Protein AF-A0A0M6ZHX2-F1 (afdb_monomer_lite)

Sequence (83 aa):
MASALSVLRRIHEMLLLLDSAKTFPLHDRELLELETLRSILDPETAWTEKALEEFPMLATNKRVSDFLRSLQHHLTARSTART

pLDDT: mean 87.37, std 12.87, range [40.31, 96.31]

Organism: NCBI:txid311410

Structure (mmCIF, N/CA/C/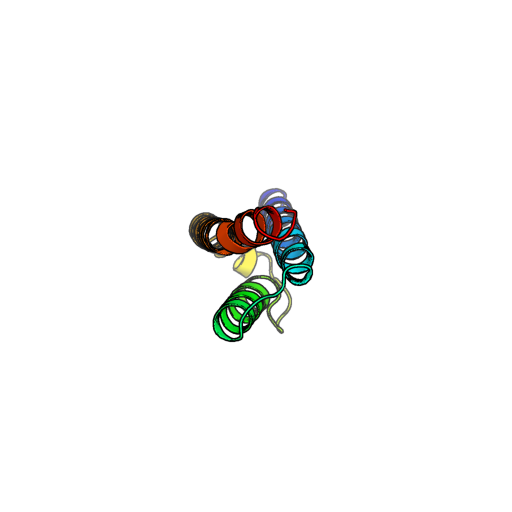O backbone):
data_AF-A0A0M6ZHX2-F1
#
_entry.id   AF-A0A0M6ZHX2-F1
#
loop_
_atom_site.group_PDB
_atom_site.id
_atom_site.type_symbol
_atom_site.label_atom_id
_atom_site.label_alt_id
_atom_site.label_comp_id
_atom_site.label_asym_id
_atom_site.label_entity_id
_atom_site.label_seq_id
_atom_site.pdbx_PDB_ins_code
_atom_site.Cartn_x
_atom_site.Cartn_y
_atom_site.Cartn_z
_atom_site.occupancy
_atom_site.B_iso_or_equiv
_atom_site.auth_seq_id
_atom_site.auth_comp_id
_atom_site.auth_asym_id
_atom_site.auth_atom_id
_atom_site.pdbx_PDB_model_num
ATOM 1 N N . MET A 1 1 ? -17.354 6.184 11.933 1.00 57.88 1 MET A N 1
ATOM 2 C CA . MET A 1 1 ? -18.113 6.041 10.662 1.00 57.88 1 MET A CA 1
ATOM 3 C C . MET A 1 1 ? -17.618 6.908 9.494 1.00 57.88 1 MET A C 1
ATOM 5 O O . MET A 1 1 ? -16.972 6.344 8.621 1.00 57.88 1 MET A O 1
ATOM 9 N N . ALA A 1 2 ? -17.846 8.233 9.415 1.00 71.31 2 ALA A N 1
ATOM 10 C CA . ALA A 1 2 ? -17.396 9.024 8.243 1.00 71.31 2 ALA A CA 1
ATOM 11 C C . ALA A 1 2 ? -15.858 9.053 8.051 1.00 71.31 2 ALA A C 1
ATOM 13 O O . ALA A 1 2 ? -15.371 9.162 6.926 1.00 71.31 2 ALA A O 1
ATOM 14 N N . SER A 1 3 ? -15.097 8.907 9.142 1.00 78.50 3 SER A N 1
ATOM 15 C CA . SER A 1 3 ? -13.632 8.789 9.150 1.00 78.50 3 SER A CA 1
ATOM 16 C C . SER A 1 3 ? -13.128 7.474 8.543 1.00 78.50 3 SER A C 1
ATOM 18 O O . SER A 1 3 ? -12.248 7.489 7.694 1.00 78.50 3 SER A O 1
ATOM 20 N N . ALA A 1 4 ? -13.703 6.329 8.916 1.00 85.31 4 ALA A N 1
ATOM 21 C CA . ALA A 1 4 ? -13.264 5.023 8.417 1.00 85.31 4 ALA A CA 1
ATOM 22 C C . ALA A 1 4 ? -13.456 4.880 6.895 1.00 85.31 4 ALA A C 1
ATOM 24 O O . ALA A 1 4 ? -12.592 4.355 6.195 1.00 85.31 4 ALA A O 1
ATOM 25 N N . LEU A 1 5 ? -14.555 5.421 6.355 1.00 87.12 5 LEU A N 1
ATOM 26 C CA . LEU A 1 5 ? -14.796 5.436 4.909 1.00 87.12 5 LEU A CA 1
ATOM 27 C C . LEU A 1 5 ? -13.820 6.349 4.157 1.00 87.12 5 LEU A C 1
ATOM 29 O O . LEU A 1 5 ? -13.411 6.022 3.042 1.00 87.12 5 LEU A O 1
ATOM 33 N N . SER A 1 6 ? -13.419 7.481 4.746 1.00 90.69 6 SER A N 1
ATOM 34 C CA . SER A 1 6 ? -12.424 8.357 4.119 1.00 90.69 6 SER A CA 1
ATOM 35 C C . SER A 1 6 ? -11.032 7.716 4.109 1.00 90.69 6 SER A C 1
ATOM 37 O O . SER A 1 6 ? -10.323 7.838 3.108 1.00 90.69 6 SER A O 1
ATOM 39 N N . VAL A 1 7 ? -10.685 6.957 5.156 1.00 92.25 7 VAL A N 1
ATOM 40 C CA . VAL A 1 7 ? -9.476 6.120 5.212 1.00 92.25 7 VAL A CA 1
ATOM 41 C C . VAL A 1 7 ? -9.512 5.041 4.128 1.00 92.25 7 VAL A C 1
ATOM 43 O O . VAL A 1 7 ? -8.567 4.954 3.346 1.00 92.25 7 VAL A O 1
ATOM 46 N N . LEU A 1 8 ? -10.606 4.281 4.001 1.00 92.69 8 LEU A N 1
ATOM 47 C CA . LEU A 1 8 ? -10.753 3.260 2.951 1.00 92.69 8 LEU A CA 1
ATOM 48 C C . LEU A 1 8 ? -10.628 3.843 1.545 1.00 92.69 8 LEU A C 1
ATOM 50 O O . LEU A 1 8 ? -9.913 3.293 0.709 1.00 92.69 8 LEU A O 1
ATOM 54 N N . ARG A 1 9 ? -11.276 4.985 1.285 1.00 93.50 9 ARG A N 1
ATOM 55 C CA . ARG A 1 9 ? -11.145 5.672 -0.005 1.00 93.50 9 ARG A CA 1
ATOM 56 C C . ARG A 1 9 ? -9.685 6.010 -0.294 1.00 93.50 9 ARG A C 1
ATOM 58 O O . ARG A 1 9 ? -9.213 5.784 -1.402 1.00 93.50 9 ARG A O 1
ATOM 65 N N . AR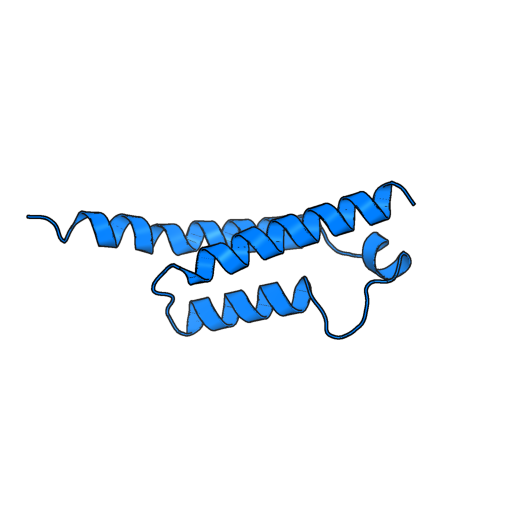G A 1 10 ? -8.954 6.502 0.708 1.00 94.31 10 ARG A N 1
ATOM 66 C CA . ARG A 1 10 ? -7.543 6.860 0.551 1.00 94.31 10 ARG A CA 1
ATOM 67 C C . ARG A 1 10 ? -6.645 5.641 0.331 1.00 94.31 10 ARG A C 1
ATOM 69 O O . ARG A 1 10 ? -5.721 5.720 -0.474 1.00 94.31 10 ARG A O 1
ATOM 76 N N . ILE A 1 11 ? -6.920 4.523 1.002 1.00 95.38 11 ILE A N 1
ATOM 77 C CA . ILE A 1 11 ? -6.251 3.236 0.746 1.00 95.38 11 ILE A CA 1
ATOM 78 C C . ILE A 1 11 ? -6.475 2.813 -0.708 1.00 95.38 11 ILE A C 1
ATOM 80 O O . ILE A 1 11 ? -5.513 2.516 -1.413 1.00 95.38 11 ILE A O 1
ATOM 84 N N . HIS A 1 12 ? -7.722 2.866 -1.180 1.00 95.19 12 HIS A N 1
ATOM 85 C CA . HIS A 1 12 ? -8.064 2.506 -2.553 1.00 95.19 12 HIS A CA 1
ATOM 86 C C . HIS A 1 12 ? -7.366 3.403 -3.587 1.00 95.19 12 HIS A C 1
ATOM 88 O O . HIS A 1 12 ? -6.794 2.902 -4.550 1.00 95.19 12 HIS A O 1
ATOM 94 N N . GLU A 1 13 ? -7.327 4.719 -3.363 1.00 96.25 13 GLU A N 1
ATOM 95 C CA . GLU A 1 13 ? -6.569 5.655 -4.205 1.00 96.25 13 GLU A CA 1
ATOM 96 C C . GLU A 1 13 ? -5.081 5.274 -4.292 1.00 96.25 13 GLU A C 1
ATOM 98 O O . GLU A 1 13 ? -4.500 5.293 -5.376 1.00 96.25 13 GLU A O 1
ATOM 103 N N . MET A 1 14 ? -4.456 4.896 -3.171 1.00 96.19 14 MET A N 1
ATOM 104 C CA . MET A 1 14 ? -3.054 4.463 -3.161 1.00 96.19 14 MET A CA 1
ATOM 105 C C . MET A 1 14 ? -2.854 3.141 -3.911 1.00 96.19 14 MET A C 1
ATOM 107 O O . MET A 1 14 ? -1.885 3.018 -4.656 1.00 96.19 14 MET A O 1
ATOM 111 N N . LEU A 1 15 ? -3.777 2.184 -3.777 1.00 96.25 15 LEU A N 1
ATOM 112 C CA . LEU A 1 15 ? -3.743 0.931 -4.537 1.00 96.25 15 LEU A CA 1
ATOM 113 C C . LEU A 1 15 ? -3.827 1.177 -6.047 1.00 96.25 15 LEU A C 1
ATOM 115 O O . LEU A 1 15 ? -3.054 0.583 -6.794 1.00 96.25 15 LEU A O 1
ATOM 119 N N . LEU A 1 16 ? -4.692 2.089 -6.499 1.00 96.06 16 LEU A N 1
ATOM 120 C CA . LEU A 1 16 ? -4.795 2.450 -7.919 1.00 96.06 16 LEU A CA 1
ATOM 121 C C . LEU A 1 16 ? -3.494 3.060 -8.463 1.00 96.06 16 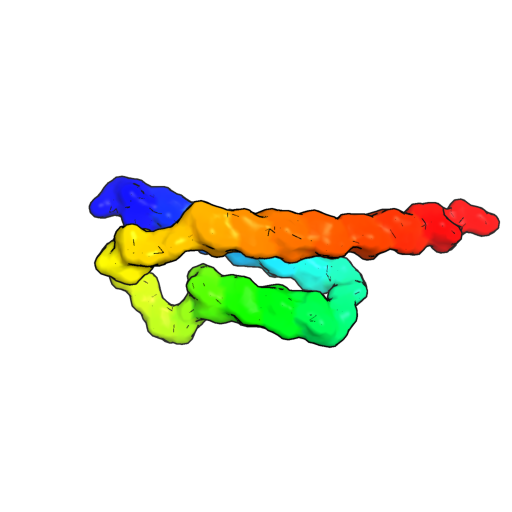LEU A C 1
ATOM 123 O O . LEU A 1 16 ? -3.084 2.760 -9.588 1.00 96.06 16 LEU A O 1
ATOM 127 N N . LEU A 1 17 ? -2.818 3.895 -7.667 1.00 94.00 17 LEU A N 1
ATOM 128 C CA . LEU A 1 17 ? -1.520 4.459 -8.045 1.00 94.00 17 LEU A CA 1
ATOM 129 C C . LEU A 1 17 ? -0.437 3.377 -8.155 1.00 94.00 17 LEU A C 1
ATOM 131 O O . LEU A 1 17 ? 0.342 3.388 -9.107 1.00 94.00 17 LEU A O 1
ATOM 135 N N . LEU A 1 18 ? -0.398 2.434 -7.209 1.00 94.25 18 LEU A N 1
ATOM 136 C CA . LEU A 1 18 ? 0.545 1.312 -7.243 1.00 94.25 18 LEU A CA 1
ATOM 137 C C . LEU A 1 18 ? 0.262 0.359 -8.407 1.00 94.25 18 LEU A C 1
ATOM 139 O O . LEU A 1 18 ? 1.195 -0.122 -9.041 1.00 94.25 18 LEU A O 1
ATOM 143 N N . ASP A 1 19 ? -1.004 0.109 -8.735 1.00 93.50 19 ASP A N 1
ATOM 144 C CA . ASP A 1 19 ? -1.355 -0.728 -9.882 1.00 93.50 19 ASP A CA 1
ATOM 145 C C . ASP A 1 19 ? -0.941 -0.064 -11.203 1.00 93.50 19 ASP A C 1
ATOM 147 O O . ASP A 1 19 ? -0.340 -0.703 -12.065 1.00 93.50 19 ASP A O 1
ATOM 151 N N . SER A 1 20 ? -1.120 1.257 -11.307 1.00 90.44 20 SER A N 1
ATOM 152 C CA . SER A 1 20 ? -0.619 2.044 -12.441 1.00 90.44 20 SER A CA 1
ATOM 153 C C . SER A 1 20 ? 0.907 1.962 -12.568 1.00 90.44 20 SER A C 1
ATOM 155 O O . SER A 1 20 ? 1.436 1.937 -13.681 1.00 90.44 20 SER A O 1
ATOM 157 N N . ALA A 1 21 ? 1.630 1.869 -11.446 1.00 89.50 21 ALA A N 1
ATOM 158 C CA . ALA A 1 21 ? 3.083 1.743 -11.443 1.00 89.50 21 ALA A CA 1
ATOM 159 C C . ALA A 1 21 ? 3.591 0.432 -12.076 1.00 89.50 21 ALA A C 1
ATOM 161 O O . ALA A 1 21 ? 4.714 0.393 -12.575 1.00 89.50 21 ALA A O 1
ATOM 162 N N . LYS A 1 22 ? 2.766 -0.621 -12.151 1.00 87.88 22 LYS A N 1
ATOM 163 C CA . LYS A 1 22 ? 3.128 -1.882 -12.829 1.00 87.88 22 LYS A CA 1
ATOM 164 C C . LYS A 1 22 ? 3.317 -1.735 -14.339 1.00 87.88 22 LYS A C 1
ATOM 166 O O . LYS A 1 22 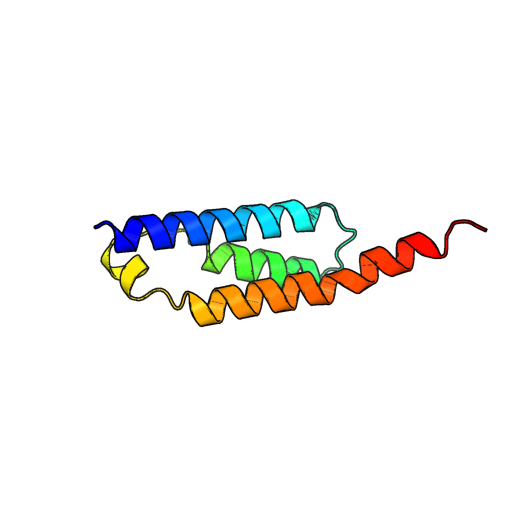? 3.852 -2.632 -14.979 1.00 87.88 22 LYS A O 1
ATOM 171 N N . THR A 1 23 ? 2.862 -0.625 -14.920 1.00 87.88 23 THR A N 1
ATOM 172 C CA . THR A 1 23 ? 3.068 -0.330 -16.345 1.00 87.88 23 THR A CA 1
ATOM 173 C C . THR A 1 23 ? 4.504 0.097 -16.666 1.00 87.88 23 THR A C 1
ATOM 175 O O . THR A 1 23 ? 4.893 0.099 -17.835 1.00 87.88 23 THR A O 1
ATOM 178 N N . PHE A 1 24 ? 5.304 0.442 -15.651 1.00 85.88 24 PHE A N 1
ATOM 179 C CA . PHE A 1 24 ? 6.728 0.725 -15.810 1.00 85.88 24 PHE A CA 1
ATOM 180 C C . PHE A 1 24 ? 7.550 -0.573 -15.854 1.00 85.88 24 PHE A C 1
ATOM 182 O O . PHE A 1 24 ? 7.137 -1.585 -15.285 1.00 85.88 24 PHE A O 1
ATOM 189 N N . PRO A 1 25 ? 8.731 -0.569 -16.500 1.00 87.50 25 PRO A N 1
ATOM 190 C CA . PRO A 1 25 ? 9.649 -1.704 -16.486 1.00 87.50 25 PRO A CA 1
ATOM 191 C C . PRO A 1 25 ? 10.368 -1.795 -15.129 1.00 87.50 25 PRO A C 1
ATOM 193 O O . PRO A 1 25 ? 11.538 -1.447 -15.003 1.00 87.50 25 PRO A O 1
ATOM 196 N N . LEU A 1 26 ? 9.637 -2.227 -14.102 1.00 88.75 26 LEU A N 1
ATOM 197 C CA . LEU A 1 26 ? 10.130 -2.340 -12.732 1.00 88.75 26 LEU A CA 1
ATOM 198 C C . LEU A 1 26 ? 11.205 -3.429 -12.610 1.00 88.75 26 LEU A C 1
ATOM 200 O O . LEU A 1 26 ? 11.046 -4.535 -13.123 1.00 88.75 26 LEU A O 1
ATOM 204 N N . HIS A 1 27 ? 12.271 -3.133 -11.875 1.00 90.44 27 HIS A N 1
ATOM 205 C CA . HIS A 1 27 ? 13.282 -4.112 -11.480 1.00 90.44 27 HIS A CA 1
ATOM 206 C C . HIS A 1 27 ? 12.797 -4.937 -10.279 1.00 90.44 27 HIS A C 1
ATOM 208 O O . HIS A 1 27 ? 11.928 -4.499 -9.524 1.00 90.44 27 HIS A O 1
ATOM 214 N N . ASP A 1 28 ? 13.423 -6.086 -10.017 1.00 91.00 28 ASP A N 1
ATOM 215 C CA . ASP A 1 28 ? 13.023 -7.017 -8.945 1.00 91.00 28 ASP A CA 1
ATOM 216 C C . ASP A 1 28 ? 12.868 -6.353 -7.567 1.00 91.00 28 ASP A C 1
ATOM 218 O O . ASP A 1 28 ? 11.935 -6.643 -6.819 1.00 91.00 28 ASP A O 1
ATOM 222 N N . ARG A 1 29 ? 13.754 -5.404 -7.236 1.00 91.12 29 ARG A N 1
ATOM 223 C CA . ARG A 1 29 ? 13.677 -4.647 -5.978 1.00 91.12 29 ARG A CA 1
ATOM 224 C C . ARG A 1 29 ? 12.441 -3.746 -5.911 1.00 91.12 29 ARG A C 1
ATOM 226 O O . ARG A 1 29 ? 11.868 -3.571 -4.840 1.00 91.12 29 ARG A O 1
ATOM 233 N N . GLU A 1 30 ? 12.054 -3.157 -7.035 1.00 93.50 30 GLU A N 1
ATOM 234 C CA . GLU A 1 30 ? 10.892 -2.273 -7.135 1.00 93.50 30 GLU A CA 1
ATOM 235 C C . GLU A 1 30 ? 9.595 -3.079 -7.115 1.00 93.50 30 GLU A C 1
ATOM 237 O O . GLU A 1 30 ? 8.640 -2.667 -6.465 1.00 93.50 30 GLU A O 1
ATOM 242 N N . LEU A 1 31 ? 9.589 -4.257 -7.748 1.00 93.62 31 LEU A N 1
ATOM 243 C CA . LEU A 1 31 ? 8.492 -5.221 -7.661 1.00 93.62 31 LEU A CA 1
ATOM 244 C C . LEU A 1 31 ? 8.274 -5.694 -6.220 1.00 93.62 31 LEU A C 1
ATOM 246 O O . LEU A 1 31 ? 7.140 -5.712 -5.746 1.00 93.62 31 LEU A O 1
ATOM 250 N N . LEU A 1 32 ? 9.352 -6.016 -5.498 1.00 95.19 32 LEU A N 1
ATOM 251 C CA . LEU A 1 32 ? 9.273 -6.413 -4.092 1.00 95.19 32 LEU A CA 1
ATOM 252 C C . LEU A 1 32 ? 8.686 -5.295 -3.215 1.00 95.19 32 LEU A C 1
ATOM 254 O O . LEU A 1 32 ? 7.822 -5.554 -2.375 1.00 95.19 32 LEU A O 1
ATOM 258 N N . GLU A 1 33 ? 9.136 -4.051 -3.403 1.00 94.94 33 GLU A N 1
ATOM 259 C CA . GLU A 1 33 ? 8.609 -2.905 -2.651 1.00 94.94 33 GLU A CA 1
ATOM 260 C C . GLU A 1 33 ? 7.144 -2.624 -3.015 1.00 94.94 33 GLU A C 1
ATOM 262 O O . GLU A 1 33 ? 6.342 -2.346 -2.124 1.00 94.94 33 GLU A O 1
ATOM 267 N N . LEU A 1 34 ? 6.766 -2.765 -4.291 1.00 94.75 34 LEU A N 1
ATOM 268 C CA . LEU A 1 34 ? 5.383 -2.632 -4.748 1.00 94.75 34 LEU A CA 1
ATOM 269 C C . LEU A 1 34 ? 4.471 -3.650 -4.057 1.00 94.75 34 LEU A C 1
ATOM 271 O O . LEU A 1 34 ? 3.453 -3.262 -3.487 1.00 94.75 34 LEU A O 1
ATOM 275 N N . GLU A 1 35 ? 4.838 -4.931 -4.058 1.00 94.69 35 GLU A N 1
ATOM 276 C CA . GLU A 1 35 ? 4.044 -5.984 -3.410 1.00 94.69 35 GLU A CA 1
ATOM 277 C C . GLU A 1 35 ? 4.040 -5.841 -1.877 1.00 94.69 35 GLU A C 1
ATOM 279 O O . GLU A 1 35 ? 3.027 -6.087 -1.217 1.00 94.69 35 GLU A O 1
ATOM 284 N N . THR A 1 36 ? 5.125 -5.326 -1.293 1.00 95.56 36 THR A N 1
ATOM 285 C CA . THR A 1 36 ? 5.164 -4.975 0.135 1.00 95.56 36 THR A CA 1
ATOM 286 C C . THR A 1 36 ? 4.171 -3.857 0.457 1.00 95.56 36 THR A C 1
ATOM 288 O O . THR A 1 36 ? 3.393 -3.965 1.400 1.00 95.56 36 THR A O 1
ATOM 291 N N . LEU A 1 37 ? 4.146 -2.782 -0.333 1.00 95.62 37 LEU A N 1
ATOM 292 C CA . LEU A 1 37 ? 3.187 -1.691 -0.151 1.00 95.62 37 LEU A CA 1
ATOM 293 C C . LEU A 1 37 ? 1.748 -2.157 -0.379 1.00 95.62 37 LEU A C 1
ATOM 295 O O . LEU A 1 37 ? 0.839 -1.730 0.332 1.00 95.62 37 LEU A O 1
ATOM 299 N N . ARG A 1 38 ? 1.546 -3.056 -1.341 1.00 95.31 38 ARG A N 1
ATOM 300 C CA . ARG A 1 38 ? 0.240 -3.621 -1.657 1.00 95.31 38 ARG A CA 1
ATOM 301 C C . ARG A 1 38 ? -0.295 -4.497 -0.531 1.00 95.31 38 ARG A C 1
ATOM 303 O O . ARG A 1 38 ? -1.433 -4.293 -0.143 1.00 95.31 38 ARG A O 1
ATOM 310 N N . SER A 1 39 ? 0.520 -5.372 0.056 1.00 94.62 39 SER A N 1
ATOM 311 C CA . SER A 1 39 ? 0.098 -6.203 1.199 1.00 94.62 39 SER A CA 1
ATOM 312 C C . SER A 1 39 ? -0.215 -5.393 2.465 1.00 94.62 39 SER A C 1
ATOM 314 O O . SER A 1 39 ? -1.040 -5.809 3.273 1.00 94.62 39 SER A O 1
ATOM 316 N N . ILE A 1 40 ? 0.386 -4.208 2.630 1.00 94.38 40 ILE A N 1
ATOM 317 C CA . ILE A 1 40 ? 0.035 -3.269 3.711 1.00 94.38 40 ILE A CA 1
ATOM 318 C C . ILE A 1 40 ? -1.343 -2.629 3.475 1.00 94.38 40 ILE A C 1
ATOM 320 O O . ILE A 1 40 ? -2.080 -2.371 4.426 1.00 94.38 40 ILE A O 1
ATOM 324 N N . LEU A 1 41 ? -1.669 -2.312 2.220 1.00 93.81 41 LEU A N 1
ATOM 325 C CA . LEU A 1 41 ? -2.895 -1.606 1.834 1.00 93.81 41 LEU A CA 1
ATOM 326 C C . LEU A 1 41 ? -4.092 -2.544 1.621 1.00 93.81 41 LEU A C 1
ATOM 328 O O . LEU A 1 41 ? -5.230 -2.164 1.892 1.00 93.81 41 LEU A O 1
ATOM 332 N N . ASP A 1 42 ? -3.825 -3.757 1.156 1.00 94.00 42 ASP A N 1
ATOM 333 C CA . ASP A 1 42 ? -4.784 -4.824 0.880 1.00 94.00 42 ASP A CA 1
ATOM 334 C C . ASP A 1 42 ? -4.337 -6.107 1.607 1.00 94.00 42 ASP A C 1
ATOM 336 O O . ASP A 1 42 ? -3.803 -7.030 0.985 1.00 94.00 42 ASP A O 1
ATOM 340 N N . PRO A 1 43 ? -4.438 -6.132 2.950 1.00 91.88 43 PRO A N 1
ATOM 341 C CA . PRO A 1 43 ? -4.067 -7.302 3.735 1.00 91.88 43 PRO A CA 1
ATOM 342 C C . PRO A 1 43 ? -5.038 -8.464 3.485 1.00 91.88 43 PRO A C 1
ATOM 344 O O . PRO A 1 43 ? -6.212 -8.257 3.192 1.00 91.88 43 PRO A O 1
ATOM 347 N N . GLU A 1 44 ? -4.579 -9.703 3.693 1.00 88.38 44 GLU A N 1
ATOM 348 C CA . GLU A 1 44 ? -5.431 -10.900 3.555 1.00 88.38 44 GLU A CA 1
ATOM 349 C C . GLU A 1 44 ? -6.653 -10.874 4.490 1.00 88.38 44 GLU A C 1
ATOM 351 O O . GLU A 1 44 ? -7.706 -11.438 4.190 1.00 88.38 44 GLU A O 1
ATOM 356 N N . THR A 1 45 ? -6.526 -10.211 5.641 1.00 88.50 45 THR A N 1
ATOM 357 C CA . THR A 1 45 ? -7.625 -10.006 6.584 1.00 88.50 45 THR A CA 1
ATOM 358 C C . THR A 1 45 ? -8.443 -8.774 6.220 1.00 88.50 45 THR A C 1
ATOM 360 O O . THR A 1 45 ? -7.886 -7.696 6.027 1.00 88.50 45 THR A O 1
ATOM 363 N N . ALA A 1 46 ? -9.770 -8.892 6.247 1.00 89.38 46 ALA A N 1
ATOM 364 C CA . ALA A 1 46 ? -10.663 -7.771 5.974 1.00 89.38 46 ALA A CA 1
ATOM 365 C C . ALA A 1 46 ? -10.445 -6.580 6.930 1.00 89.38 46 ALA A C 1
ATOM 367 O O . ALA A 1 46 ? -10.257 -6.748 8.139 1.00 89.38 46 ALA A O 1
ATOM 368 N N . TRP A 1 47 ? -10.549 -5.364 6.387 1.00 92.06 47 TRP A N 1
ATOM 369 C CA . TRP A 1 47 ? -10.515 -4.132 7.170 1.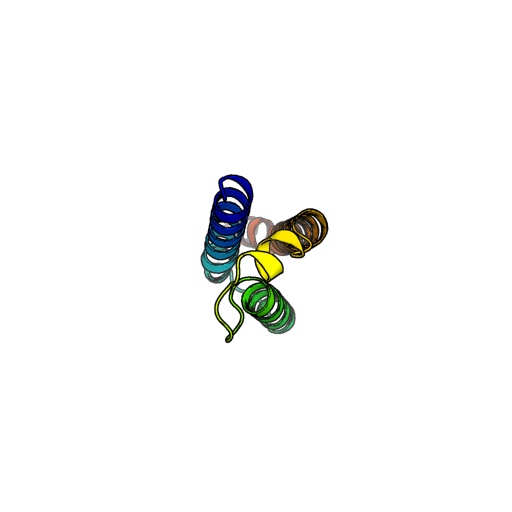00 92.06 47 TRP A CA 1
ATOM 370 C C . TRP A 1 47 ? -11.677 -4.075 8.167 1.00 92.06 47 TRP A C 1
ATOM 372 O O . TRP A 1 47 ? -12.846 -4.184 7.798 1.00 92.06 47 TRP A O 1
ATOM 382 N N . THR A 1 48 ? -11.348 -3.844 9.436 1.00 92.12 48 THR A N 1
ATOM 383 C CA . THR A 1 48 ? -12.322 -3.526 10.489 1.00 92.12 48 THR A CA 1
ATOM 384 C C . THR A 1 48 ? -12.294 -2.028 10.785 1.00 92.12 48 THR A C 1
ATOM 386 O O . THR A 1 48 ? -11.284 -1.373 10.532 1.00 92.12 48 THR A O 1
ATOM 389 N N . GLU A 1 49 ? -13.370 -1.467 11.349 1.00 89.31 49 GLU A N 1
ATOM 390 C CA . GLU A 1 49 ? -13.407 -0.037 11.710 1.00 89.31 49 GLU A CA 1
ATOM 391 C C . GLU A 1 49 ? -12.242 0.335 12.643 1.00 89.31 49 GLU A C 1
ATOM 393 O O . GLU A 1 49 ? -11.538 1.305 12.381 1.00 89.31 49 GLU A O 1
ATOM 398 N N . LYS A 1 50 ? -11.948 -0.512 13.638 1.00 89.50 50 LYS A N 1
ATOM 399 C CA . LYS A 1 50 ? -10.808 -0.330 14.546 1.00 89.50 50 LYS A CA 1
ATOM 400 C C . LYS A 1 50 ? -9.461 -0.334 13.812 1.00 89.50 50 LYS A C 1
ATOM 402 O O . LYS A 1 50 ? -8.633 0.539 14.046 1.00 89.50 50 LYS A O 1
ATOM 407 N N . ALA A 1 51 ? -9.246 -1.287 12.903 1.00 91.44 51 ALA A N 1
ATOM 408 C CA . ALA A 1 51 ? -8.003 -1.355 12.133 1.00 91.44 51 ALA A CA 1
ATOM 409 C C . ALA A 1 51 ? -7.822 -0.135 11.215 1.00 91.44 51 ALA A C 1
ATOM 411 O O . ALA A 1 51 ? -6.700 0.317 11.014 1.00 91.44 51 ALA A O 1
ATOM 412 N N . LEU A 1 52 ? -8.917 0.418 10.684 1.00 91.50 52 LEU A N 1
ATOM 413 C CA . LEU A 1 52 ? -8.892 1.636 9.871 1.00 91.50 52 LEU A CA 1
ATOM 414 C C . LEU A 1 52 ? -8.593 2.888 10.703 1.00 91.50 52 LEU A C 1
ATOM 416 O O . LEU A 1 52 ? -7.904 3.783 10.219 1.00 91.50 52 LEU A O 1
ATOM 420 N N . GLU A 1 53 ? -9.086 2.961 11.939 1.00 89.75 53 GLU A N 1
ATOM 421 C CA . GLU A 1 53 ? -8.781 4.062 12.861 1.00 89.75 53 GLU A CA 1
ATOM 422 C C . GLU A 1 53 ? -7.317 4.053 13.318 1.00 89.75 53 GLU A C 1
ATOM 424 O O . GLU A 1 53 ? -6.705 5.112 13.454 1.00 89.75 53 GLU A O 1
ATOM 429 N N . GLU A 1 54 ? -6.739 2.865 13.503 1.00 91.25 54 GLU A N 1
ATOM 430 C CA . GLU A 1 54 ? -5.338 2.678 13.904 1.00 91.25 54 GLU A CA 1
ATOM 431 C C . GLU A 1 54 ? -4.362 2.689 12.712 1.00 91.25 54 GLU A C 1
ATOM 433 O O . GLU A 1 54 ? -3.142 2.729 12.903 1.00 91.25 54 GLU A O 1
ATOM 438 N N . PHE A 1 55 ? -4.867 2.668 11.474 1.00 92.25 55 PHE A N 1
ATOM 439 C CA . PHE A 1 55 ? -4.029 2.589 10.284 1.00 92.25 55 PHE A CA 1
ATOM 440 C C . PHE A 1 55 ? -3.127 3.831 10.151 1.00 92.25 55 PHE A C 1
ATOM 442 O O . PHE A 1 55 ? -3.630 4.961 10.126 1.00 92.25 55 PHE A O 1
ATOM 449 N N . PRO A 1 56 ? -1.798 3.673 9.989 1.00 93.56 56 PRO A N 1
ATOM 450 C CA . PRO A 1 56 ? -0.848 4.785 9.975 1.00 93.56 56 PRO A CA 1
ATOM 451 C C . PRO A 1 56 ? -0.841 5.532 8.628 1.00 93.56 56 PRO A C 1
ATOM 453 O O . PRO A 1 56 ? 0.163 5.584 7.916 1.00 93.56 56 PRO A O 1
ATOM 456 N N . MET A 1 57 ? -1.969 6.156 8.282 1.00 92.81 57 MET A N 1
ATOM 457 C CA . MET A 1 57 ? -2.247 6.736 6.965 1.00 92.81 57 MET A CA 1
ATOM 458 C C . MET A 1 57 ? -1.161 7.705 6.479 1.00 92.81 57 MET A C 1
ATOM 460 O O . MET A 1 57 ? -0.734 7.623 5.329 1.00 92.81 57 MET A O 1
ATOM 464 N N . LEU A 1 58 ? -0.689 8.612 7.339 1.00 91.94 58 LEU A N 1
ATOM 465 C CA . LEU A 1 58 ? 0.326 9.606 6.964 1.00 91.94 58 LEU A CA 1
ATOM 466 C C . LEU A 1 58 ? 1.667 8.953 6.601 1.00 91.94 58 LEU A C 1
ATOM 468 O O . LEU A 1 58 ? 2.287 9.329 5.606 1.00 91.94 58 LEU A O 1
ATOM 472 N N . ALA A 1 59 ? 2.098 7.959 7.382 1.00 94.44 59 ALA A N 1
ATOM 473 C CA . ALA A 1 59 ? 3.348 7.249 7.138 1.00 94.44 59 ALA A CA 1
ATOM 474 C C . ALA A 1 59 ? 3.259 6.396 5.866 1.00 94.44 59 ALA A C 1
ATOM 476 O O . ALA A 1 59 ? 4.156 6.456 5.023 1.00 94.44 59 ALA A O 1
ATOM 477 N N . THR A 1 60 ? 2.152 5.670 5.681 1.00 94.81 60 THR A N 1
ATOM 478 C CA . THR A 1 60 ? 1.928 4.862 4.477 1.00 94.81 60 THR A CA 1
ATOM 479 C C . THR A 1 60 ? 1.850 5.736 3.228 1.00 94.81 60 THR A C 1
ATOM 481 O O . THR A 1 60 ? 2.503 5.437 2.232 1.00 94.81 60 THR A O 1
ATOM 484 N N . ASN A 1 61 ? 1.131 6.863 3.281 1.00 94.62 61 ASN A N 1
ATOM 485 C CA . ASN A 1 61 ? 1.023 7.776 2.144 1.00 94.62 61 ASN A CA 1
ATOM 486 C C . ASN A 1 61 ? 2.379 8.368 1.742 1.00 94.62 61 ASN A C 1
ATOM 488 O O . ASN A 1 61 ? 2.685 8.455 0.549 1.00 94.62 61 ASN A O 1
ATOM 492 N N . LYS A 1 62 ? 3.209 8.724 2.729 1.00 96.06 62 LYS A N 1
ATOM 493 C CA . LYS A 1 62 ? 4.581 9.168 2.482 1.00 96.06 62 LYS A CA 1
ATOM 494 C C . LYS A 1 62 ? 5.395 8.072 1.796 1.00 96.06 62 LYS A C 1
ATOM 496 O O . LYS A 1 62 ? 5.999 8.341 0.766 1.00 96.06 62 LYS A O 1
ATOM 501 N N . ARG A 1 63 ? 5.347 6.835 2.302 1.00 96.31 63 ARG A N 1
ATOM 502 C CA . ARG A 1 63 ? 6.091 5.705 1.725 1.00 96.31 63 ARG A CA 1
ATOM 503 C C . ARG A 1 63 ? 5.669 5.402 0.282 1.00 96.31 63 ARG A C 1
ATOM 505 O O . ARG A 1 63 ? 6.532 5.228 -0.570 1.00 96.31 63 ARG A O 1
ATOM 512 N N . VAL A 1 64 ? 4.365 5.419 -0.013 1.00 95.44 64 VAL A N 1
ATOM 513 C CA . VAL A 1 64 ? 3.844 5.282 -1.387 1.00 95.44 64 VAL A CA 1
ATOM 514 C C . VAL A 1 64 ? 4.345 6.421 -2.277 1.00 95.44 64 VAL A C 1
ATOM 516 O O . VAL A 1 64 ? 4.791 6.181 -3.394 1.00 95.44 64 VAL A O 1
ATOM 519 N N . SER A 1 65 ? 4.321 7.661 -1.785 1.00 95.00 65 SER A N 1
ATOM 520 C CA . SER A 1 65 ? 4.803 8.822 -2.545 1.00 95.00 65 SER A CA 1
ATOM 521 C C . SER A 1 65 ? 6.306 8.751 -2.828 1.00 95.00 65 SER A C 1
ATOM 523 O O . SER A 1 65 ? 6.736 9.080 -3.932 1.00 95.00 65 SER A O 1
ATOM 525 N N . ASP A 1 66 ? 7.100 8.308 -1.853 1.00 95.69 66 ASP A N 1
ATOM 526 C CA . ASP A 1 66 ? 8.545 8.127 -1.993 1.00 95.69 66 ASP A CA 1
ATOM 527 C C . ASP A 1 66 ? 8.865 7.005 -2.995 1.00 95.69 66 ASP A C 1
ATOM 529 O O . ASP A 1 66 ? 9.749 7.177 -3.835 1.00 95.69 66 ASP A O 1
ATOM 533 N N . PHE A 1 67 ? 8.097 5.909 -2.984 1.00 94.62 67 PHE A N 1
ATOM 534 C CA . PHE A 1 67 ? 8.177 4.855 -3.999 1.00 94.62 67 PHE A CA 1
ATOM 535 C C . PHE A 1 67 ? 7.841 5.386 -5.399 1.00 94.62 67 PHE A C 1
ATOM 537 O O . PHE A 1 67 ? 8.649 5.272 -6.309 1.00 94.62 67 PHE A O 1
ATOM 544 N N . LEU A 1 68 ? 6.702 6.057 -5.588 1.00 93.06 68 LEU A N 1
ATOM 545 C CA . LEU A 1 68 ? 6.337 6.611 -6.901 1.00 93.06 68 LEU A CA 1
ATOM 546 C C . LEU A 1 68 ? 7.359 7.643 -7.404 1.00 93.06 68 LEU A C 1
ATOM 548 O O . LEU A 1 68 ? 7.620 7.734 -8.603 1.00 93.06 68 LEU A O 1
ATOM 552 N N . ARG A 1 69 ? 7.960 8.419 -6.494 1.00 92.69 69 ARG A N 1
ATOM 553 C CA . ARG A 1 69 ? 9.046 9.346 -6.828 1.00 92.69 69 ARG A CA 1
ATOM 554 C C . ARG A 1 69 ? 10.306 8.603 -7.249 1.00 92.69 69 ARG A C 1
ATOM 556 O O . ARG A 1 69 ? 10.973 9.063 -8.172 1.00 92.69 69 ARG A O 1
ATOM 563 N N . SER A 1 70 ? 10.631 7.481 -6.606 1.00 91.06 70 SER A N 1
ATOM 564 C CA . SER A 1 70 ? 11.789 6.684 -7.002 1.00 91.06 70 SER A CA 1
ATOM 565 C C . SER A 1 70 ? 11.634 6.215 -8.445 1.00 91.06 70 SER A C 1
ATOM 567 O O . SER A 1 70 ? 12.590 6.366 -9.192 1.00 91.06 70 SER A O 1
ATOM 569 N N . LEU A 1 71 ? 10.432 5.828 -8.890 1.00 90.19 71 LEU A N 1
ATOM 570 C CA . LEU A 1 71 ? 10.151 5.386 -10.266 1.00 90.19 71 LEU A CA 1
ATOM 571 C C . LEU A 1 71 ? 10.341 6.459 -11.352 1.00 90.19 71 LEU A C 1
ATOM 573 O O . LEU A 1 71 ? 10.343 6.131 -12.538 1.00 90.19 71 LEU A O 1
ATOM 577 N N . GLN A 1 72 ? 10.531 7.736 -11.000 1.00 86.31 72 GLN A N 1
ATOM 578 C CA . GLN A 1 72 ? 10.719 8.811 -11.985 1.00 86.31 72 GLN A CA 1
ATOM 579 C C . GLN A 1 72 ? 11.915 8.573 -12.922 1.00 86.31 72 GLN A C 1
ATOM 581 O O . GLN A 1 72 ? 11.907 9.065 -14.050 1.00 86.31 72 GLN A O 1
ATOM 586 N N . HIS A 1 73 ? 12.919 7.788 -12.515 1.00 84.12 73 HIS A N 1
ATOM 587 C CA . HIS A 1 73 ? 14.047 7.449 -13.390 1.00 84.12 73 HIS A CA 1
ATOM 588 C C . HIS A 1 73 ? 13.627 6.656 -14.641 1.00 84.12 73 HIS A C 1
ATOM 590 O O . HIS A 1 73 ? 14.251 6.815 -15.692 1.00 84.12 73 HIS A O 1
ATOM 596 N N . HIS A 1 74 ? 12.530 5.888 -14.577 1.00 83.56 74 HIS A N 1
ATOM 597 C CA . HIS A 1 74 ? 11.963 5.179 -15.733 1.00 83.56 74 HIS A CA 1
ATOM 598 C C . HIS A 1 74 ? 11.405 6.130 -16.798 1.00 83.56 74 HIS A C 1
ATOM 600 O O . HIS A 1 74 ? 11.433 5.819 -17.989 1.00 83.56 74 HIS A O 1
ATOM 606 N N . LEU A 1 75 ? 10.938 7.317 -16.398 1.00 74.50 75 LEU A N 1
ATOM 607 C CA . LEU A 1 75 ? 10.447 8.339 -17.328 1.00 74.50 75 LEU A CA 1
ATOM 608 C C . LEU A 1 75 ? 11.599 9.001 -18.092 1.00 74.50 75 LEU A C 1
ATOM 610 O O . LEU A 1 75 ? 11.490 9.238 -19.295 1.00 74.50 75 LEU A O 1
ATOM 614 N N . THR A 1 76 ? 12.720 9.255 -17.417 1.00 67.38 76 THR A N 1
ATOM 615 C CA . THR A 1 76 ? 13.899 9.886 -18.027 1.00 67.38 76 THR A CA 1
ATOM 616 C C . THR A 1 76 ? 14.627 8.932 -18.976 1.00 67.38 76 THR A C 1
ATOM 618 O O . THR A 1 76 ? 15.043 9.351 -20.055 1.00 67.38 76 THR A O 1
ATOM 621 N N . ALA A 1 77 ? 14.711 7.639 -18.635 1.00 58.88 77 ALA A N 1
ATOM 622 C CA . ALA A 1 77 ? 15.338 6.615 -19.477 1.00 58.88 77 ALA A CA 1
ATOM 623 C C . ALA A 1 77 ? 14.634 6.425 -20.836 1.00 58.88 77 ALA A C 1
ATOM 625 O O . ALA A 1 77 ? 15.265 6.052 -21.822 1.00 58.88 77 ALA A O 1
ATOM 626 N N . ARG A 1 78 ? 13.333 6.738 -20.926 1.00 54.69 78 ARG A N 1
ATOM 627 C CA . ARG A 1 78 ? 12.568 6.677 -22.182 1.00 54.69 78 ARG A CA 1
ATOM 628 C C . ARG A 1 78 ? 12.841 7.859 -23.123 1.00 54.69 78 ARG A C 1
ATOM 630 O O . ARG A 1 78 ? 12.554 7.758 -24.313 1.00 54.69 78 ARG A O 1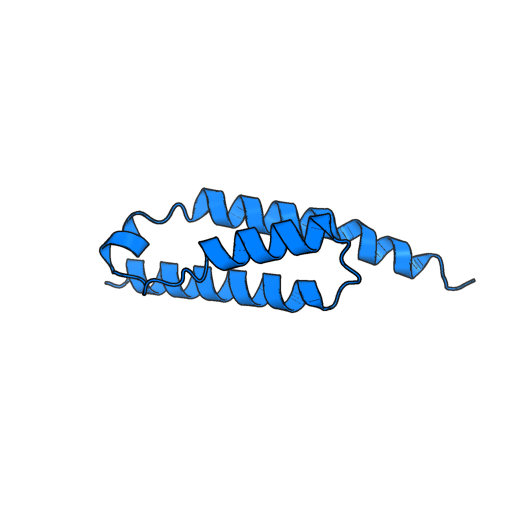
ATOM 637 N N . SER A 1 79 ? 13.383 8.967 -22.610 1.00 52.09 79 SER A N 1
ATOM 638 C CA . SER A 1 79 ? 13.643 10.189 -23.387 1.00 52.09 79 SER A CA 1
ATOM 639 C C . SER A 1 79 ? 14.907 10.084 -24.252 1.00 52.09 79 SER A C 1
ATOM 641 O O . SER A 1 79 ? 14.975 10.665 -25.330 1.00 52.09 79 SER A O 1
ATOM 643 N N . THR A 1 80 ? 15.899 9.297 -23.829 1.00 52.22 80 THR A N 1
ATOM 644 C CA . THR A 1 80 ? 17.200 9.184 -24.514 1.00 52.22 80 THR A CA 1
ATOM 645 C C . THR A 1 80 ? 17.246 8.142 -25.634 1.00 52.22 80 THR A C 1
ATOM 647 O O . THR A 1 80 ? 18.212 8.112 -26.387 1.00 52.22 80 THR A O 1
ATOM 650 N N . ALA A 1 81 ? 16.204 7.322 -25.810 1.00 50.25 81 ALA A N 1
ATOM 651 C CA . ALA A 1 81 ? 16.139 6.293 -26.858 1.00 50.25 81 ALA A CA 1
ATOM 652 C C . ALA A 1 81 ? 15.555 6.795 -28.201 1.00 50.25 81 ALA A C 1
ATOM 654 O O . ALA A 1 81 ? 15.101 5.995 -29.020 1.00 50.25 81 ALA A O 1
ATOM 655 N N . ARG A 1 82 ? 15.519 8.116 -28.429 1.00 46.88 82 ARG A N 1
ATOM 656 C CA . ARG A 1 82 ? 14.973 8.732 -29.650 1.00 46.88 82 ARG A CA 1
ATOM 657 C C . ARG A 1 82 ? 15.927 9.791 -30.222 1.00 46.88 82 ARG A C 1
ATOM 659 O O . ARG A 1 82 ? 15.613 10.976 -30.230 1.00 46.88 82 ARG A O 1
ATOM 666 N N . THR A 1 83 ? 17.081 9.341 -30.703 1.00 40.31 83 THR A N 1
ATOM 667 C CA . THR A 1 83 ? 17.982 10.075 -31.616 1.00 40.31 83 THR A CA 1
ATOM 668 C C . THR A 1 83 ? 18.739 9.062 -32.449 1.00 40.31 83 THR A C 1
ATOM 670 O O . THR A 1 83 ? 18.872 9.305 -33.664 1.00 40.31 83 THR A O 1
#

Radius of gyration: 15.16 Å; chains: 1; bounding box: 36×21×46 Å

Secondary structure (DSSP, 8-state):
-HHHHHHHHHHHHHHHHHHHHTTS---HHHHHHHHHHHHHHS-SSPPPHHHHHH--HHHHHHHHHHHHHHTHHHHHHTTTT--

Foldseek 3Di:
DVQLVVLLVLLVVLLVVLVVLVVFPDDPVLVVLSVVLVCLSPPPDDDDSVCSVVRPSVVSVVSSVVSVVVCVVSVVVVVPPPD